Protein AF-R5YG57-F1 (afdb_monomer_lite)

Radius of gyration: 16.28 Å; chains: 1; bounding box: 35×33×45 Å

Structure (mmCIF, N/CA/C/O backbone):
data_AF-R5YG57-F1
#
_entry.id   AF-R5YG57-F1
#
loop_
_atom_site.group_PDB
_atom_site.id
_atom_site.type_symbol
_atom_site.label_atom_id
_atom_site.label_alt_id
_atom_site.label_comp_id
_atom_site.label_asym_id
_atom_site.label_entity_id
_atom_site.label_seq_id
_atom_site.pdbx_PDB_ins_code
_atom_site.Cartn_x
_atom_site.Cartn_y
_atom_site.Cartn_z
_atom_site.occupancy
_atom_site.B_iso_or_equiv
_atom_site.auth_seq_id
_atom_site.auth_comp_id
_atom_site.auth_asym_id
_atom_site.auth_atom_id
_atom_site.pdbx_PDB_model_num
ATOM 1 N N . MET A 1 1 ? 1.509 -3.118 -14.646 1.00 91.19 1 MET A N 1
ATOM 2 C CA . MET A 1 1 ? 1.966 -1.944 -15.441 1.00 91.19 1 MET A CA 1
ATOM 3 C C . MET A 1 1 ? 3.303 -2.220 -16.126 1.00 91.19 1 MET A C 1
ATOM 5 O O . MET A 1 1 ? 4.153 -2.817 -15.484 1.00 91.19 1 MET A O 1
ATOM 9 N N . ASN A 1 2 ? 3.513 -1.769 -17.371 1.00 94.25 2 ASN A N 1
ATOM 10 C CA . ASN A 1 2 ? 4.755 -2.013 -18.127 1.00 94.25 2 ASN A CA 1
ATOM 11 C C . ASN A 1 2 ? 5.416 -0.700 -18.567 1.00 94.25 2 ASN A C 1
ATOM 13 O O . ASN A 1 2 ? 4.773 0.131 -19.209 1.00 94.25 2 ASN A O 1
ATOM 17 N N . PHE A 1 3 ? 6.703 -0.551 -18.272 1.00 96.62 3 PHE A N 1
ATOM 18 C CA . PHE A 1 3 ? 7.551 0.551 -18.707 1.00 96.62 3 PHE A CA 1
ATOM 19 C C . PHE A 1 3 ? 8.600 0.047 -19.699 1.00 96.62 3 PHE A C 1
ATOM 21 O O . PHE A 1 3 ? 9.203 -1.008 -19.514 1.00 96.62 3 PHE A O 1
ATOM 28 N N . VAL A 1 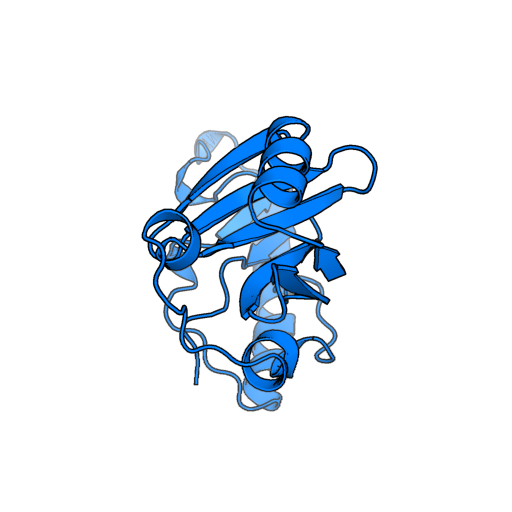4 ? 8.804 0.830 -20.761 1.00 94.25 4 VAL A N 1
ATOM 29 C CA . VAL A 1 4 ? 9.681 0.474 -21.888 1.00 94.25 4 VAL A CA 1
ATOM 30 C C . VAL A 1 4 ? 11.133 0.299 -21.454 1.00 94.25 4 VAL A C 1
ATOM 32 O O . VAL A 1 4 ? 11.769 -0.646 -21.895 1.00 94.25 4 VAL A O 1
ATOM 35 N N . ASN A 1 5 ? 11.647 1.211 -20.626 1.00 94.69 5 ASN A N 1
ATOM 36 C CA . ASN A 1 5 ? 13.029 1.204 -20.158 1.00 94.69 5 ASN A CA 1
ATOM 37 C C . ASN A 1 5 ? 13.183 1.954 -18.828 1.00 94.69 5 ASN A C 1
ATOM 39 O O . ASN A 1 5 ? 12.250 2.619 -18.354 1.00 94.69 5 ASN A O 1
ATOM 43 N N . LYS A 1 6 ? 14.383 1.855 -18.243 1.00 95.44 6 LYS A N 1
ATOM 44 C CA . LYS A 1 6 ? 14.737 2.496 -16.966 1.00 95.44 6 LYS A CA 1
ATOM 45 C C . LYS A 1 6 ? 14.535 4.015 -16.992 1.00 95.44 6 LYS A C 1
ATOM 47 O O . LYS A 1 6 ? 14.030 4.598 -16.034 1.00 95.44 6 LYS A O 1
ATOM 52 N N . GLU A 1 7 ? 14.897 4.669 -18.094 1.00 96.44 7 GLU A N 1
ATOM 53 C CA . GLU A 1 7 ? 14.768 6.122 -18.244 1.00 96.44 7 GLU A CA 1
ATOM 54 C C . GLU A 1 7 ? 13.303 6.570 -18.207 1.00 96.44 7 GLU A C 1
ATOM 56 O O . GLU A 1 7 ? 12.946 7.464 -17.437 1.00 96.44 7 GLU A O 1
ATOM 61 N N . HIS A 1 8 ? 12.440 5.903 -18.974 1.00 96.25 8 HIS A N 1
ATOM 62 C CA . HIS A 1 8 ? 11.009 6.174 -19.008 1.00 96.25 8 HIS A CA 1
ATOM 63 C C . HIS A 1 8 ? 10.382 6.008 -17.619 1.00 96.25 8 HIS A C 1
ATOM 65 O O . HIS A 1 8 ? 9.635 6.883 -17.173 1.00 96.25 8 HIS A O 1
ATOM 71 N N . PHE A 1 9 ? 10.725 4.935 -16.900 1.00 97.69 9 PHE A N 1
ATOM 72 C CA . PHE A 1 9 ? 10.210 4.731 -15.549 1.00 97.69 9 PHE A CA 1
ATOM 73 C C . PHE A 1 9 ? 10.719 5.793 -14.563 1.00 97.69 9 PHE A C 1
ATOM 75 O O . PHE A 1 9 ? 9.937 6.344 -13.791 1.00 97.69 9 PHE A O 1
ATOM 82 N N . ASN A 1 10 ? 11.994 6.177 -14.636 1.00 96.81 10 ASN A N 1
ATOM 83 C CA . ASN A 1 10 ? 12.550 7.231 -13.784 1.00 96.81 10 ASN A CA 1
ATOM 84 C C . ASN A 1 10 ? 11.915 8.606 -14.044 1.00 96.81 10 ASN A C 1
ATOM 86 O O . ASN A 1 10 ? 11.663 9.353 -13.097 1.00 96.81 10 ASN A O 1
ATOM 90 N N . ILE A 1 11 ? 11.629 8.952 -15.304 1.00 97.50 11 ILE A N 1
ATOM 91 C CA . ILE A 1 11 ? 10.892 10.178 -15.649 1.00 97.50 11 ILE A CA 1
ATOM 92 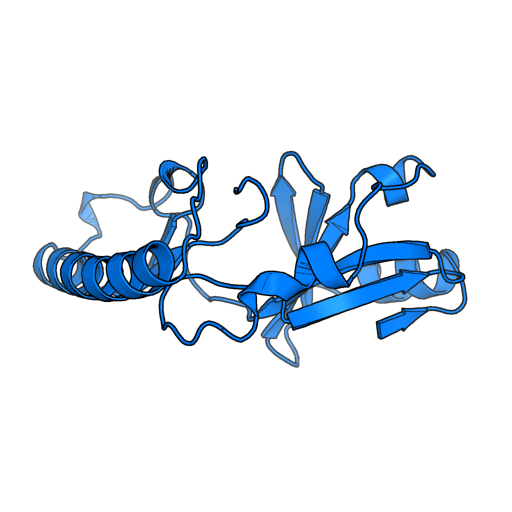C C . ILE A 1 11 ? 9.490 10.140 -15.037 1.00 97.50 11 ILE A C 1
ATOM 94 O O . ILE A 1 11 ? 9.061 11.125 -14.436 1.00 97.50 11 ILE A O 1
ATOM 98 N N . PHE A 1 12 ? 8.804 8.999 -15.130 1.00 97.44 12 PHE A N 1
ATOM 99 C CA . PHE A 1 12 ? 7.502 8.810 -14.499 1.00 97.44 12 PHE A CA 1
ATOM 100 C C . PHE A 1 12 ? 7.567 9.002 -12.974 1.00 97.44 12 PHE A C 1
ATOM 102 O O . PHE A 1 12 ? 6.781 9.778 -12.428 1.00 97.44 12 PHE A O 1
ATOM 109 N N . LEU A 1 13 ? 8.538 8.380 -12.290 1.00 97.31 13 LEU A N 1
ATOM 110 C CA . LEU A 1 13 ? 8.721 8.509 -10.838 1.00 97.31 13 LEU A CA 1
ATOM 111 C C . LEU A 1 13 ? 8.990 9.954 -10.394 1.00 97.31 13 LEU A C 1
ATOM 113 O O . LEU A 1 13 ? 8.474 10.374 -9.359 1.00 97.31 13 LEU A O 1
ATOM 117 N N . ARG A 1 14 ? 9.734 10.746 -11.181 1.00 96.62 14 ARG A N 1
ATOM 118 C CA . ARG A 1 14 ? 9.975 12.177 -10.898 1.00 96.62 14 ARG A CA 1
ATOM 119 C C . ARG A 1 14 ? 8.691 13.013 -10.885 1.00 96.62 14 ARG A C 1
ATOM 121 O O . ARG A 1 14 ? 8.665 14.063 -10.250 1.00 96.62 14 ARG A O 1
ATOM 128 N N . GLY A 1 15 ? 7.638 12.563 -11.568 1.00 97.00 15 GLY A N 1
ATOM 129 C CA . GLY A 1 15 ? 6.319 13.198 -11.543 1.00 97.00 15 GLY A CA 1
ATOM 130 C C . GLY A 1 15 ? 5.474 12.847 -10.312 1.00 97.00 15 GLY A C 1
ATOM 131 O O . GLY A 1 15 ? 4.392 13.407 -10.135 1.00 97.00 15 GLY A O 1
ATOM 132 N N . LEU A 1 16 ? 5.930 11.919 -9.465 1.00 98.12 16 LEU A N 1
ATOM 133 C CA . LEU A 1 16 ? 5.198 11.452 -8.291 1.00 98.12 16 LEU A CA 1
ATOM 134 C C . LEU A 1 16 ? 5.667 12.146 -7.008 1.00 98.12 16 LEU A C 1
ATOM 136 O O . LEU A 1 16 ? 6.759 12.698 -6.916 1.00 98.12 16 LEU A O 1
ATOM 140 N N . THR A 1 17 ? 4.830 12.106 -5.971 1.00 98.12 17 THR A N 1
ATOM 141 C CA . THR A 1 17 ? 5.196 12.621 -4.645 1.00 98.12 17 THR A CA 1
ATOM 142 C C . THR A 1 17 ? 5.903 11.538 -3.839 1.00 98.12 17 THR A C 1
ATOM 144 O O . THR A 1 17 ? 5.302 10.510 -3.552 1.00 98.12 17 THR A O 1
ATOM 147 N N . TYR A 1 18 ? 7.140 11.773 -3.414 1.00 97.12 18 TYR A N 1
ATOM 148 C CA . TYR A 1 18 ? 7.831 10.887 -2.475 1.00 97.12 18 TYR A CA 1
ATOM 149 C C . TYR A 1 18 ? 7.074 10.796 -1.138 1.00 97.12 18 TYR A C 1
ATOM 151 O O . TYR A 1 18 ? 6.705 11.823 -0.566 1.00 97.12 18 TYR A O 1
ATOM 159 N N . LEU A 1 19 ? 6.830 9.575 -0.652 1.00 94.38 19 LEU A N 1
ATOM 160 C CA . LEU A 1 19 ? 6.181 9.324 0.641 1.00 94.38 19 LEU A CA 1
ATOM 161 C C . LEU A 1 19 ? 7.166 8.893 1.729 1.00 94.38 19 LEU A C 1
ATOM 163 O O . LEU A 1 19 ? 6.951 9.209 2.897 1.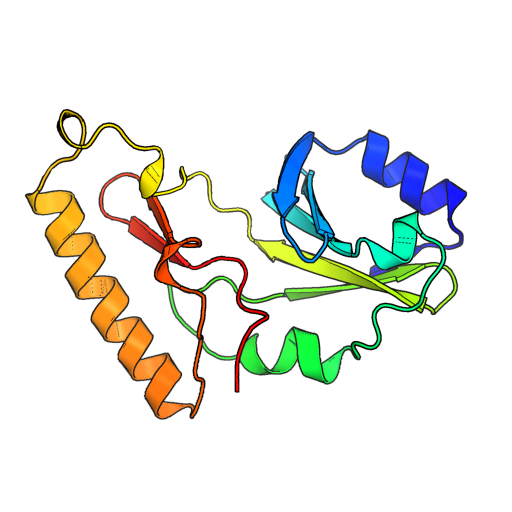00 94.38 19 LEU A O 1
ATOM 167 N N . GLY A 1 20 ? 8.212 8.155 1.364 1.00 92.19 20 GLY A N 1
ATOM 168 C CA . GLY A 1 20 ? 9.149 7.566 2.313 1.00 92.19 20 GLY A CA 1
ATOM 169 C C . GLY A 1 20 ? 9.857 6.347 1.736 1.00 92.19 20 GLY A C 1
ATOM 170 O O . GLY A 1 20 ? 9.527 5.884 0.644 1.00 92.19 20 GLY A O 1
ATOM 171 N N . GLN A 1 21 ? 10.800 5.815 2.506 1.00 92.12 21 GLN A N 1
ATOM 172 C CA . GLN A 1 21 ? 11.521 4.584 2.203 1.00 92.12 21 GLN A CA 1
ATOM 173 C C . GLN A 1 21 ? 11.489 3.657 3.419 1.00 92.12 21 GLN A C 1
ATOM 175 O O . GLN A 1 21 ? 11.553 4.129 4.556 1.00 92.12 21 GLN A O 1
ATOM 180 N N . GLY A 1 22 ? 11.370 2.359 3.165 1.00 85.88 22 GLY A N 1
ATOM 181 C CA . GLY A 1 22 ? 11.446 1.298 4.167 1.00 85.88 22 GLY A CA 1
ATOM 182 C C . GLY A 1 22 ? 12.556 0.307 3.827 1.00 85.88 22 GLY A C 1
ATOM 183 O O . GLY A 1 22 ? 13.396 0.579 2.969 1.00 85.88 22 GLY A O 1
ATOM 184 N N . PHE A 1 23 ? 12.536 -0.855 4.477 1.00 85.81 23 PHE A N 1
ATOM 185 C CA . PHE A 1 23 ? 13.556 -1.890 4.283 1.00 85.81 23 PHE A CA 1
ATOM 186 C C . PHE A 1 23 ? 13.570 -2.460 2.860 1.00 85.81 23 PHE A C 1
ATOM 188 O O . PHE A 1 23 ? 14.631 -2.693 2.305 1.00 85.81 23 PHE A O 1
ATOM 195 N N . GLN A 1 24 ? 12.396 -2.634 2.255 1.00 90.25 24 GLN A N 1
ATOM 196 C CA . GLN A 1 24 ? 12.264 -3.288 0.949 1.00 90.25 24 GLN A CA 1
ATOM 197 C C . GLN A 1 24 ? 12.309 -2.317 -0.235 1.00 90.25 24 GLN A C 1
ATOM 199 O O . GLN A 1 24 ? 12.390 -2.753 -1.376 1.00 90.25 24 GLN A O 1
ATOM 204 N N . GLY A 1 25 ? 12.148 -1.011 -0.009 1.00 94.38 25 GLY A N 1
ATOM 205 C CA . GLY A 1 25 ? 12.050 -0.080 -1.127 1.00 94.38 25 GLY A CA 1
ATOM 206 C C . GLY A 1 25 ? 11.509 1.302 -0.797 1.00 94.38 25 GLY A C 1
ATOM 207 O O . GLY A 1 25 ? 11.360 1.695 0.364 1.00 94.38 25 GLY A O 1
ATOM 208 N N . ILE A 1 26 ? 11.184 2.034 -1.858 1.00 96.75 26 ILE A N 1
ATOM 209 C CA . ILE A 1 26 ? 10.770 3.435 -1.838 1.00 96.75 26 ILE A CA 1
ATOM 210 C C . ILE A 1 26 ? 9.318 3.571 -2.300 1.00 96.75 26 ILE A C 1
ATOM 212 O O . ILE A 1 26 ? 8.916 3.000 -3.313 1.00 96.75 26 ILE A O 1
ATOM 216 N N . CYS A 1 27 ? 8.534 4.370 -1.578 1.00 97.12 27 CYS A N 1
ATOM 217 C CA . CYS A 1 27 ? 7.128 4.628 -1.868 1.00 97.12 27 CYS A CA 1
ATOM 218 C C . CYS A 1 27 ? 6.921 6.008 -2.508 1.00 97.12 27 CYS A C 1
ATOM 220 O O . CYS A 1 27 ? 7.292 7.042 -1.945 1.00 97.12 27 CYS A O 1
ATOM 222 N N . TYR A 1 28 ? 6.218 6.029 -3.639 1.00 98.12 28 TYR A N 1
ATOM 223 C CA . TYR A 1 28 ? 5.811 7.234 -4.360 1.00 98.12 28 TYR A CA 1
ATOM 224 C C . TYR A 1 28 ? 4.289 7.286 -4.517 1.00 98.12 28 TYR A C 1
ATOM 226 O O . TYR A 1 28 ? 3.654 6.280 -4.803 1.00 98.12 28 TYR A O 1
ATOM 234 N N . LEU A 1 29 ? 3.683 8.459 -4.369 1.00 98.19 29 LEU A N 1
ATOM 235 C CA . LEU A 1 29 ? 2.250 8.689 -4.527 1.00 98.19 29 LEU A CA 1
ATOM 236 C C . LEU A 1 29 ? 1.951 9.394 -5.844 1.00 98.19 29 LEU A C 1
ATOM 238 O O . LEU A 1 29 ? 2.376 10.532 -6.066 1.00 98.19 29 LEU A O 1
ATOM 242 N N . ASN A 1 30 ? 1.102 8.771 -6.654 1.00 97.75 30 ASN A N 1
ATOM 243 C CA . ASN A 1 30 ? 0.365 9.469 -7.692 1.00 97.75 30 ASN A CA 1
ATOM 244 C C . ASN A 1 30 ? -0.909 10.083 -7.092 1.00 97.75 30 ASN A C 1
ATOM 246 O O . ASN A 1 30 ? -1.884 9.392 -6.792 1.00 97.75 30 ASN A O 1
ATOM 250 N N . LYS A 1 31 ? -0.899 11.407 -6.909 1.00 95.62 31 LYS A N 1
ATOM 251 C CA . LYS A 1 31 ? -2.013 12.155 -6.302 1.00 95.62 31 LYS A CA 1
ATOM 252 C C . LYS A 1 31 ? -3.267 12.198 -7.178 1.00 95.62 31 LYS A C 1
ATOM 254 O O . LYS A 1 31 ? -4.355 12.376 -6.644 1.00 95.62 31 LYS A O 1
ATOM 259 N N . ASN A 1 32 ? -3.131 12.013 -8.492 1.00 95.81 32 ASN A N 1
ATOM 260 C CA . ASN A 1 32 ? -4.258 12.123 -9.421 1.00 95.81 32 ASN A CA 1
ATOM 261 C C . ASN A 1 32 ? -5.231 10.947 -9.282 1.00 95.81 32 ASN A C 1
ATOM 263 O O . ASN A 1 32 ? -6.429 11.111 -9.487 1.00 95.81 32 ASN A O 1
ATOM 267 N N . ASN A 1 33 ? -4.723 9.767 -8.921 1.00 95.38 33 ASN A N 1
ATOM 268 C CA . ASN A 1 33 ? -5.519 8.546 -8.783 1.00 95.38 33 ASN A CA 1
ATOM 269 C C . ASN A 1 33 ? -5.390 7.870 -7.408 1.00 95.38 33 ASN A C 1
ATOM 271 O O . ASN A 1 33 ? -5.989 6.821 -7.199 1.00 95.38 33 ASN A O 1
ATOM 275 N N . ASN A 1 34 ? -4.663 8.475 -6.461 1.00 96.69 34 ASN A N 1
ATOM 276 C CA . ASN A 1 34 ? -4.437 7.939 -5.116 1.00 96.69 34 ASN A CA 1
ATOM 277 C C . ASN A 1 34 ? -3.824 6.526 -5.122 1.00 96.69 34 ASN A C 1
ATOM 279 O O . ASN A 1 34 ? -4.220 5.666 -4.334 1.00 96.69 34 ASN A O 1
ATOM 283 N N . ILE A 1 35 ? -2.847 6.293 -6.001 1.00 97.69 35 ILE A N 1
ATOM 284 C CA . ILE A 1 35 ? -2.091 5.036 -6.070 1.00 97.69 35 ILE A CA 1
ATOM 285 C C . ILE A 1 35 ? -0.679 5.256 -5.534 1.00 97.69 35 ILE A C 1
ATOM 287 O O . ILE A 1 35 ? 0.011 6.197 -5.935 1.00 97.69 35 ILE A O 1
ATOM 291 N N . VAL A 1 36 ? -0.249 4.368 -4.639 1.00 97.81 36 VAL A N 1
ATOM 292 C CA . VAL A 1 36 ? 1.137 4.273 -4.178 1.00 97.81 36 VAL A CA 1
ATOM 293 C C . VAL A 1 36 ? 1.887 3.293 -5.067 1.00 97.81 36 VAL A C 1
ATOM 295 O O . VAL A 1 36 ? 1.386 2.209 -5.340 1.00 97.81 36 VAL A O 1
ATOM 298 N N . TYR A 1 37 ? 3.086 3.675 -5.482 1.00 97.94 37 TYR A N 1
ATOM 299 C CA . TYR A 1 37 ? 4.062 2.869 -6.199 1.00 97.94 37 TYR A CA 1
ATOM 300 C C . TYR A 1 37 ? 5.174 2.545 -5.210 1.00 97.94 37 TYR A C 1
ATOM 302 O O . TYR A 1 37 ? 5.887 3.458 -4.789 1.00 97.94 37 TYR A O 1
ATOM 310 N N . LYS A 1 38 ? 5.300 1.278 -4.813 1.00 97.25 38 LYS A N 1
ATOM 311 C CA . LYS A 1 38 ? 6.435 0.794 -4.026 1.00 97.25 38 LYS A CA 1
ATOM 312 C C . LYS A 1 38 ? 7.436 0.162 -4.986 1.00 97.25 38 LYS A C 1
ATOM 314 O O . LY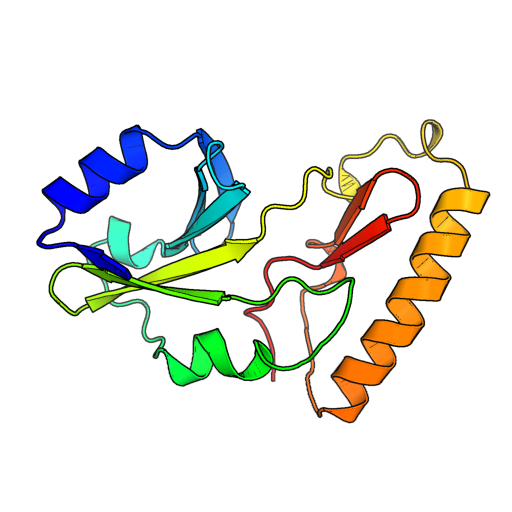S A 1 38 ? 7.116 -0.812 -5.664 1.00 97.25 38 LYS A O 1
ATOM 319 N N . VAL A 1 39 ? 8.610 0.773 -5.077 1.00 97.50 39 VAL A N 1
ATOM 320 C CA . VAL A 1 39 ? 9.717 0.365 -5.947 1.00 97.50 39 VAL A CA 1
ATOM 321 C C . VAL A 1 39 ? 10.782 -0.277 -5.078 1.00 97.50 39 VAL A C 1
ATOM 323 O O . VAL A 1 39 ? 11.178 0.325 -4.083 1.00 97.50 39 VAL A O 1
ATOM 326 N N . PHE A 1 40 ? 11.213 -1.482 -5.430 1.00 97.31 40 PHE A N 1
ATOM 327 C CA . PHE A 1 40 ? 12.198 -2.230 -4.654 1.00 97.31 40 PHE A CA 1
ATOM 328 C C . PHE A 1 40 ? 13.589 -1.579 -4.714 1.00 97.31 40 PHE A C 1
ATOM 330 O O . PHE A 1 40 ? 13.918 -0.929 -5.712 1.00 97.31 40 PHE A O 1
ATOM 337 N N . HIS A 1 41 ? 14.400 -1.721 -3.660 1.00 96.12 41 HIS A N 1
ATOM 338 C CA . HIS A 1 41 ? 15.765 -1.158 -3.646 1.00 96.12 41 HIS A CA 1
ATOM 339 C C . HIS A 1 41 ? 16.656 -1.811 -4.700 1.00 96.12 41 HIS A C 1
ATOM 341 O O . HIS A 1 41 ? 17.433 -1.122 -5.353 1.00 96.12 41 HIS A O 1
ATOM 347 N N . GLU A 1 42 ? 16.430 -3.091 -4.979 1.00 95.81 42 GLU A N 1
ATOM 348 C CA . GLU A 1 42 ? 17.118 -3.868 -6.004 1.00 95.81 42 GLU A CA 1
ATOM 349 C C . GLU A 1 42 ? 17.045 -3.178 -7.377 1.00 95.81 42 GLU A C 1
ATOM 351 O O . GLU A 1 42 ? 18.030 -3.128 -8.104 1.00 95.81 42 GLU A O 1
ATOM 356 N N . TYR A 1 43 ? 15.935 -2.513 -7.720 1.00 95.81 43 TYR A N 1
ATOM 357 C CA . TYR A 1 43 ? 15.853 -1.727 -8.960 1.00 95.81 43 TYR A CA 1
ATOM 358 C C . TYR A 1 43 ? 16.843 -0.543 -8.999 1.00 95.81 43 TYR A C 1
ATOM 360 O O . TYR A 1 43 ? 17.390 -0.197 -10.060 1.00 95.81 43 TYR A O 1
ATOM 368 N N . MET A 1 44 ? 17.071 0.102 -7.854 1.00 91.69 44 MET A N 1
ATOM 369 C CA . MET A 1 44 ? 18.039 1.194 -7.726 1.00 91.69 44 MET A CA 1
ATOM 370 C C . MET A 1 44 ? 19.471 0.660 -7.814 1.00 91.69 44 MET A C 1
ATOM 372 O O . MET A 1 44 ? 20.299 1.273 -8.492 1.00 91.69 44 MET A O 1
ATOM 376 N N . ASP A 1 45 ? 19.706 -0.524 -7.249 1.00 92.88 45 ASP A N 1
ATOM 377 C CA . ASP A 1 45 ? 21.005 -1.200 -7.221 1.00 92.88 45 ASP A CA 1
ATOM 378 C C . ASP A 1 45 ? 21.321 -1.983 -8.514 1.00 92.88 45 ASP A C 1
ATOM 380 O O . ASP A 1 45 ? 22.458 -2.390 -8.740 1.00 92.88 45 ASP A O 1
ATOM 384 N N . ASN A 1 46 ? 20.363 -2.075 -9.447 1.00 91.75 46 ASN A N 1
ATOM 385 C CA . ASN A 1 46 ? 20.427 -2.884 -10.679 1.00 91.75 46 ASN A CA 1
ATOM 386 C C . ASN A 1 46 ? 20.496 -4.396 -10.411 1.00 91.75 46 ASN A C 1
ATOM 388 O O . ASN A 1 46 ? 21.138 -5.148 -11.145 1.00 91.75 46 ASN A O 1
ATOM 392 N N . GLU A 1 47 ? 19.804 -4.830 -9.367 1.00 92.38 47 GLU A N 1
ATOM 393 C CA . GLU A 1 47 ? 19.623 -6.215 -8.965 1.00 92.38 47 GLU A CA 1
ATOM 394 C C . GLU A 1 47 ? 18.172 -6.670 -9.190 1.00 92.38 47 GLU A C 1
ATOM 396 O O . GLU A 1 47 ? 17.265 -5.878 -9.463 1.00 92.38 47 GLU A O 1
ATOM 401 N N . LYS A 1 48 ? 17.937 -7.981 -9.074 1.00 89.94 48 LYS A N 1
ATOM 402 C CA . LYS A 1 48 ? 16.599 -8.570 -9.197 1.00 89.94 48 LYS A CA 1
ATOM 403 C C . LYS A 1 48 ? 15.981 -8.747 -7.819 1.00 89.94 48 LYS A C 1
ATOM 405 O O . LYS A 1 48 ? 16.546 -9.450 -6.993 1.00 89.94 48 LYS A O 1
ATOM 410 N N . ALA A 1 49 ? 14.767 -8.234 -7.634 1.00 88.56 49 ALA A N 1
ATOM 411 C CA . ALA A 1 49 ? 14.034 -8.348 -6.369 1.00 88.56 49 ALA A CA 1
ATOM 412 C C . ALA A 1 49 ? 13.616 -9.788 -6.001 1.00 88.56 49 ALA A C 1
ATOM 414 O O . ALA A 1 49 ? 13.193 -10.044 -4.882 1.00 88.56 49 ALA A O 1
ATOM 415 N N . GLY A 1 50 ? 13.667 -10.737 -6.944 1.00 87.44 50 GLY A N 1
ATOM 416 C CA . GLY A 1 50 ? 13.371 -12.153 -6.677 1.00 87.44 50 GLY A CA 1
ATOM 417 C C . GLY A 1 50 ? 11.893 -12.492 -6.440 1.00 87.44 50 GLY A C 1
ATOM 418 O O . GLY A 1 50 ? 11.570 -13.662 -6.261 1.00 87.44 50 GLY A O 1
ATOM 419 N N . TYR A 1 51 ? 10.990 -11.509 -6.482 1.00 91.69 51 TYR A N 1
ATOM 420 C CA . TYR A 1 51 ? 9.546 -11.729 -6.391 1.00 91.69 51 TYR A CA 1
ATOM 421 C C . TYR A 1 51 ? 8.914 -11.982 -7.758 1.00 91.69 51 TYR A C 1
ATOM 423 O O . TYR A 1 51 ? 9.273 -11.349 -8.754 1.00 91.69 51 TYR A O 1
ATOM 431 N N . ASP A 1 52 ? 7.899 -12.843 -7.784 1.00 93.69 52 ASP A N 1
ATOM 432 C CA . ASP A 1 52 ? 6.994 -12.975 -8.920 1.00 93.69 52 ASP A CA 1
ATOM 433 C C . ASP A 1 52 ? 5.644 -12.281 -8.661 1.00 93.69 52 ASP A C 1
ATOM 435 O O . ASP A 1 52 ? 5.328 -11.807 -7.563 1.00 93.69 52 ASP A O 1
ATOM 439 N N . LYS A 1 53 ? 4.841 -12.177 -9.721 1.00 95.69 53 LYS A N 1
ATOM 440 C CA . LYS A 1 53 ? 3.533 -11.522 -9.670 1.00 95.69 53 LYS A CA 1
ATOM 441 C C . LYS A 1 53 ? 2.544 -12.265 -8.776 1.00 95.69 53 LYS A C 1
ATOM 443 O O . LYS A 1 53 ? 1.757 -11.612 -8.089 1.00 95.69 53 LYS A O 1
ATOM 448 N N . ASP A 1 54 ? 2.563 -13.592 -8.806 1.00 95.12 54 ASP A N 1
ATOM 449 C CA . ASP A 1 54 ? 1.597 -14.412 -8.084 1.00 95.12 54 ASP A CA 1
ATOM 450 C C . ASP A 1 54 ? 1.832 -14.283 -6.580 1.00 95.12 54 ASP A C 1
ATOM 452 O O . ASP A 1 54 ? 0.889 -14.035 -5.832 1.00 95.12 54 ASP A O 1
ATOM 456 N N . PHE A 1 55 ? 3.093 -14.295 -6.146 1.00 94.00 55 PHE A N 1
ATOM 457 C CA . PHE A 1 55 ? 3.504 -13.995 -4.784 1.00 94.00 55 PHE A CA 1
ATOM 458 C C . PHE A 1 55 ? 3.007 -12.616 -4.343 1.00 94.00 55 PHE A C 1
ATOM 460 O O . PHE A 1 55 ? 2.377 -12.513 -3.290 1.00 94.00 55 PHE A O 1
ATOM 467 N N . LEU A 1 56 ? 3.244 -11.555 -5.123 1.00 95.44 56 LEU A N 1
ATOM 468 C CA . LEU A 1 56 ? 2.866 -10.196 -4.710 1.00 95.44 56 LEU A CA 1
ATOM 469 C C . LEU A 1 56 ? 1.350 -9.983 -4.652 1.00 95.44 56 LEU A C 1
ATOM 471 O O . LEU A 1 56 ? 0.873 -9.215 -3.818 1.00 95.44 56 LEU A O 1
ATOM 475 N N . LEU A 1 57 ? 0.584 -10.649 -5.517 1.00 96.00 57 LEU A N 1
ATOM 476 C CA . LEU A 1 57 ? -0.862 -10.448 -5.627 1.00 96.00 57 LEU A CA 1
ATOM 477 C C . LEU A 1 57 ? -1.699 -11.540 -4.943 1.00 96.00 57 LEU A C 1
ATOM 479 O O . LEU A 1 57 ? -2.929 -11.437 -4.968 1.00 96.00 57 LEU A O 1
ATOM 483 N N . ARG A 1 58 ? -1.087 -12.548 -4.303 1.00 94.69 58 ARG A N 1
ATOM 484 C CA . ARG A 1 58 ? -1.782 -13.732 -3.750 1.00 94.69 58 ARG A CA 1
ATOM 485 C C . ARG A 1 58 ? -2.957 -13.419 -2.823 1.00 94.69 58 ARG A C 1
ATOM 487 O O . ARG A 1 58 ? -3.944 -14.148 -2.815 1.00 94.69 58 ARG A O 1
ATOM 494 N N . PHE A 1 59 ? -2.892 -12.305 -2.095 1.00 94.12 59 PHE A N 1
ATOM 495 C CA . PHE A 1 59 ? -3.923 -11.899 -1.132 1.00 94.12 59 PHE A CA 1
ATOM 496 C C . PHE A 1 59 ? -4.825 -10.760 -1.615 1.00 94.12 59 PHE A C 1
ATOM 498 O O . PHE A 1 59 ? -5.758 -10.375 -0.913 1.00 94.12 59 PHE A O 1
ATOM 505 N N . SER A 1 60 ? -4.626 -10.265 -2.840 1.00 93.69 60 SER A N 1
ATOM 506 C CA . SER A 1 60 ? -5.394 -9.142 -3.408 1.00 93.69 60 SER A CA 1
ATOM 507 C C . SER A 1 60 ? -6.911 -9.390 -3.466 1.00 93.69 60 SER A C 1
ATOM 509 O O . SER A 1 60 ? -7.699 -8.445 -3.409 1.00 93.69 60 SER A O 1
ATOM 511 N N . ASN A 1 61 ? -7.332 -10.657 -3.511 1.00 93.56 61 ASN A N 1
ATOM 512 C CA . ASN A 1 61 ? -8.740 -11.057 -3.532 1.00 93.56 61 ASN A CA 1
ATOM 513 C C . ASN A 1 61 ? -9.389 -11.141 -2.135 1.00 93.56 61 ASN A C 1
ATOM 515 O O . ASN A 1 61 ? -10.617 -11.239 -2.044 1.00 93.56 61 ASN A O 1
ATOM 519 N N . ILE A 1 62 ? -8.607 -11.090 -1.048 1.00 95.31 62 ILE A N 1
ATOM 520 C CA . ILE A 1 62 ? -9.124 -11.162 0.326 1.00 95.31 62 ILE A CA 1
ATOM 521 C C . ILE A 1 62 ? -9.740 -9.811 0.700 1.00 95.31 62 ILE A C 1
ATOM 523 O O . ILE A 1 62 ? -9.057 -8.853 1.081 1.00 95.31 62 ILE A O 1
ATOM 527 N N . LYS A 1 63 ? -11.069 -9.738 0.602 1.0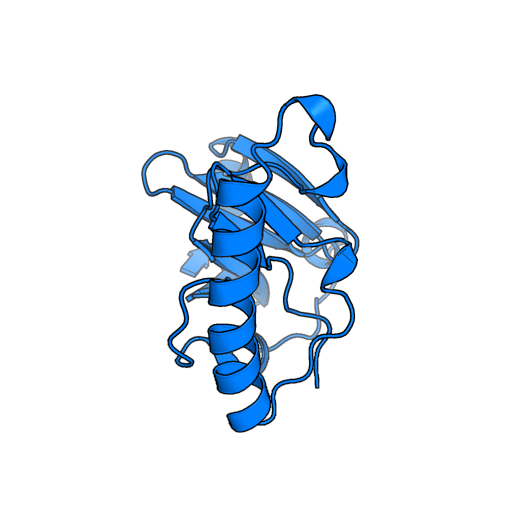0 94.38 63 LYS A N 1
ATOM 528 C CA . LYS A 1 63 ? -11.841 -8.529 0.907 1.00 94.38 63 LYS A CA 1
ATOM 529 C C . LYS A 1 63 ? -11.795 -8.211 2.397 1.00 94.38 63 LYS A C 1
ATOM 531 O O . LYS A 1 63 ? -12.274 -8.982 3.220 1.00 94.38 63 LYS A O 1
ATOM 536 N N . ASN A 1 64 ? -11.273 -7.036 2.716 1.00 95.06 64 ASN A N 1
ATOM 537 C CA . ASN A 1 64 ? -11.216 -6.481 4.061 1.00 95.06 64 ASN A CA 1
ATOM 538 C C . ASN A 1 64 ? -11.124 -4.942 3.960 1.00 95.06 64 ASN A C 1
ATOM 540 O O . ASN A 1 64 ? -10.957 -4.403 2.862 1.00 95.06 64 ASN A O 1
ATOM 544 N N . ASN A 1 65 ? -11.253 -4.224 5.076 1.00 93.06 65 ASN A N 1
ATOM 545 C CA . ASN A 1 65 ? -11.232 -2.756 5.084 1.00 93.06 65 ASN A CA 1
ATOM 546 C C . ASN A 1 65 ? -9.947 -2.155 5.670 1.00 93.06 65 ASN A C 1
ATOM 548 O O . ASN A 1 65 ? -9.782 -0.931 5.635 1.00 93.06 65 ASN A O 1
ATOM 552 N N . THR A 1 66 ? -9.061 -2.996 6.200 1.00 95.38 66 THR A N 1
ATOM 553 C CA . THR A 1 66 ? -7.951 -2.578 7.057 1.00 95.38 66 THR A CA 1
ATOM 554 C C . THR A 1 66 ? -6.583 -2.848 6.424 1.00 95.38 66 THR A C 1
ATOM 556 O O . THR A 1 66 ? -5.750 -1.954 6.348 1.00 95.38 66 THR A O 1
ATOM 559 N N . PHE A 1 67 ? -6.342 -4.045 5.916 1.00 95.75 67 PHE A N 1
ATOM 560 C CA . PHE A 1 67 ? -5.091 -4.485 5.309 1.00 95.75 67 PHE A CA 1
ATOM 561 C C . PHE A 1 67 ? -5.035 -4.096 3.837 1.00 95.75 67 PHE A C 1
ATOM 563 O O . PHE A 1 67 ? -5.941 -4.383 3.049 1.00 95.75 67 PHE A O 1
ATOM 570 N N . ILE A 1 68 ? -3.966 -3.394 3.479 1.00 96.06 68 ILE A N 1
ATOM 571 C CA . ILE A 1 68 ? -3.794 -2.807 2.158 1.00 96.06 68 ILE A CA 1
ATOM 572 C C . ILE A 1 68 ? -2.920 -3.733 1.329 1.00 96.06 68 ILE A C 1
ATOM 574 O O . ILE A 1 68 ? -1.704 -3.769 1.488 1.00 96.06 68 ILE A O 1
ATOM 578 N N . TRP A 1 69 ? -3.563 -4.485 0.441 1.00 95.94 69 TRP A N 1
ATOM 579 C CA . TRP A 1 69 ? -2.874 -5.409 -0.448 1.00 95.94 69 TRP A CA 1
ATOM 580 C C . TRP A 1 69 ? -2.299 -4.706 -1.681 1.00 95.94 69 TRP A C 1
ATOM 582 O O . TRP A 1 69 ? -2.877 -3.717 -2.156 1.00 95.94 69 TRP A O 1
ATOM 592 N N . PRO A 1 70 ? -1.211 -5.247 -2.250 1.00 96.31 70 PRO A N 1
ATOM 593 C CA . PRO A 1 70 ? -0.817 -4.949 -3.618 1.00 96.31 70 PRO A CA 1
ATOM 594 C C . PRO A 1 70 ? -1.965 -5.222 -4.603 1.00 96.31 70 PRO A C 1
ATOM 596 O O . PRO A 1 70 ? -2.689 -6.211 -4.482 1.00 96.31 70 PRO A O 1
ATOM 599 N N . THR A 1 71 ? -2.133 -4.338 -5.585 1.00 95.75 71 THR A N 1
ATOM 600 C CA . THR A 1 71 ? -3.212 -4.407 -6.588 1.00 95.75 71 THR A CA 1
ATOM 601 C C . THR A 1 71 ? -2.719 -4.647 -8.009 1.00 95.75 71 THR A C 1
ATOM 603 O O . THR A 1 71 ? -3.457 -5.189 -8.824 1.00 95.75 71 THR A O 1
ATOM 606 N N . ASP A 1 72 ? -1.490 -4.241 -8.323 1.00 97.06 72 ASP A N 1
ATOM 607 C CA . ASP A 1 72 ? -0.840 -4.518 -9.608 1.00 97.06 72 ASP A CA 1
ATOM 608 C C . ASP A 1 72 ? 0.681 -4.497 -9.422 1.00 97.06 72 ASP A C 1
ATOM 610 O O . ASP A 1 72 ? 1.181 -3.905 -8.467 1.00 97.06 72 ASP A O 1
ATOM 614 N N . VAL A 1 73 ? 1.414 -5.103 -10.347 1.00 97.62 73 VAL A N 1
ATOM 615 C CA . VAL A 1 73 ? 2.882 -5.145 -10.363 1.00 97.62 73 VAL A CA 1
ATOM 616 C C . VAL A 1 73 ? 3.457 -4.155 -11.373 1.00 97.62 73 VAL A C 1
ATOM 618 O O . VAL A 1 73 ? 2.784 -3.744 -12.321 1.00 97.62 73 VAL A O 1
ATOM 621 N N . ILE 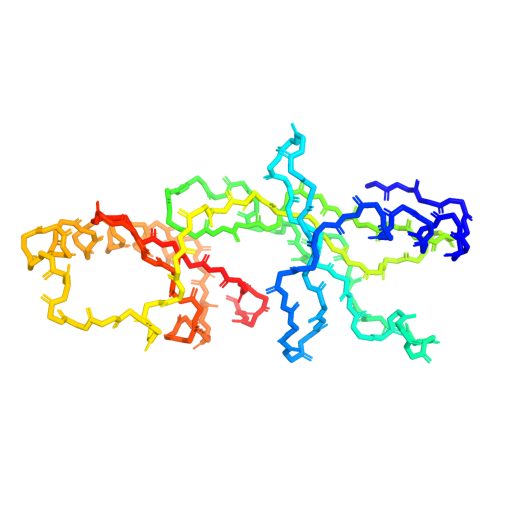A 1 74 ? 4.709 -3.758 -11.182 1.00 98.00 74 ILE A N 1
ATOM 622 C CA . ILE A 1 74 ? 5.423 -2.829 -12.057 1.00 98.00 74 ILE A CA 1
ATOM 623 C C . ILE A 1 74 ? 6.529 -3.596 -12.772 1.00 98.00 74 ILE A C 1
ATOM 625 O O . ILE A 1 74 ? 7.397 -4.171 -12.119 1.00 98.00 74 ILE A O 1
ATOM 629 N N . TYR A 1 75 ? 6.512 -3.555 -14.102 1.00 97.56 75 TYR A N 1
ATOM 630 C CA . TYR A 1 75 ? 7.568 -4.097 -14.945 1.00 97.56 75 TYR A CA 1
ATOM 631 C C . TYR A 1 75 ? 8.345 -2.987 -15.649 1.00 97.56 75 TYR A C 1
ATOM 633 O O . TYR A 1 75 ? 7.741 -2.050 -16.173 1.00 97.56 75 TYR A O 1
ATOM 641 N N . VAL A 1 76 ? 9.664 -3.134 -15.726 1.00 96.81 76 VAL A N 1
ATOM 642 C CA . VAL A 1 76 ? 10.575 -2.328 -16.551 1.00 96.81 76 VAL A CA 1
ATOM 643 C C . VAL A 1 76 ? 11.406 -3.306 -17.371 1.00 96.81 76 VAL A C 1
ATOM 645 O O . VAL A 1 76 ? 12.029 -4.183 -16.791 1.00 96.81 76 VAL A O 1
ATOM 648 N N . GLU A 1 77 ? 11.383 -3.213 -18.704 1.00 93.88 77 GLU A N 1
ATOM 649 C CA . GLU A 1 77 ? 12.123 -4.151 -19.585 1.00 93.88 77 GLU A CA 1
ATOM 650 C C . GLU A 1 77 ? 11.807 -5.635 -19.304 1.00 93.88 77 GLU A C 1
ATOM 652 O O . GLU A 1 77 ? 12.664 -6.508 -19.396 1.00 93.88 77 GLU A O 1
ATOM 657 N N . ASN A 1 78 ? 10.542 -5.927 -18.978 1.00 91.25 78 ASN A N 1
ATOM 658 C CA . ASN A 1 78 ? 10.040 -7.243 -18.548 1.00 91.25 78 ASN A CA 1
ATOM 659 C C . ASN A 1 78 ? 10.569 -7.742 -17.191 1.00 91.25 78 ASN A C 1
ATOM 661 O O . ASN A 1 78 ? 10.233 -8.855 -16.788 1.00 91.25 78 ASN A O 1
ATOM 665 N N . GLU A 1 79 ? 11.320 -6.931 -16.450 1.00 94.88 79 GLU A N 1
ATOM 666 C CA . GLU A 1 79 ? 11.725 -7.238 -15.080 1.00 94.88 79 GLU A CA 1
ATOM 667 C C . GLU A 1 79 ? 10.750 -6.632 -14.076 1.00 94.88 79 GLU A C 1
ATOM 669 O O . GLU A 1 79 ? 10.331 -5.483 -14.212 1.00 94.88 79 GLU A O 1
ATOM 674 N N . LEU A 1 80 ? 10.358 -7.416 -13.071 1.00 97.06 80 LEU A N 1
ATOM 675 C CA . LEU A 1 80 ? 9.487 -6.960 -11.994 1.00 97.06 80 LEU A CA 1
ATOM 676 C C . LEU A 1 80 ? 10.306 -6.110 -11.020 1.00 97.06 80 LEU A C 1
ATOM 678 O O . LEU A 1 80 ? 11.239 -6.605 -10.395 1.00 97.06 80 LEU A O 1
ATOM 682 N N . VAL A 1 81 ? 9.929 -4.841 -10.864 1.00 97.38 81 VAL A N 1
ATOM 683 C CA . VAL A 1 81 ? 10.691 -3.851 -10.073 1.00 97.38 81 VAL A CA 1
ATOM 684 C C . VAL A 1 81 ? 9.922 -3.298 -8.874 1.00 97.38 81 VAL A C 1
ATOM 686 O O . VAL A 1 81 ? 10.439 -2.482 -8.112 1.00 97.38 81 VAL A O 1
ATOM 689 N N . GLY A 1 82 ? 8.660 -3.688 -8.714 1.00 97.25 82 GLY A N 1
ATOM 690 C CA . GLY A 1 82 ? 7.810 -3.166 -7.655 1.00 97.25 82 GLY A CA 1
ATOM 691 C C . GLY A 1 82 ? 6.342 -3.506 -7.845 1.00 97.25 82 GLY A C 1
ATOM 692 O O . GLY A 1 82 ? 5.962 -4.306 -8.703 1.00 97.25 82 GLY A O 1
ATOM 693 N N . TYR A 1 83 ? 5.501 -2.852 -7.055 1.00 97.75 83 TYR A N 1
ATOM 694 C CA . TYR A 1 83 ? 4.054 -3.012 -7.103 1.00 97.75 83 TYR A CA 1
ATOM 695 C C . TYR A 1 83 ? 3.327 -1.716 -6.762 1.00 97.75 83 TYR A C 1
ATOM 697 O O . TYR A 1 83 ? 3.906 -0.727 -6.308 1.00 97.75 83 TYR A O 1
ATOM 705 N N . THR A 1 84 ? 2.022 -1.729 -6.996 1.00 97.62 84 THR A N 1
ATOM 706 C CA . THR A 1 84 ? 1.117 -0.637 -6.667 1.00 97.62 84 THR A CA 1
ATOM 707 C C . THR A 1 84 ? 0.113 -1.059 -5.609 1.00 97.62 84 THR A C 1
ATOM 709 O O . THR A 1 84 ? -0.265 -2.228 -5.540 1.00 97.62 84 THR A O 1
ATOM 712 N N . MET A 1 85 ? -0.329 -0.107 -4.790 1.00 96.88 85 MET A N 1
ATOM 713 C CA . MET A 1 85 ? -1.376 -0.319 -3.790 1.00 96.88 85 MET A CA 1
ATOM 714 C C . MET A 1 85 ? -2.206 0.958 -3.565 1.00 96.88 85 MET A C 1
ATOM 716 O O . MET A 1 85 ? -1.729 2.064 -3.847 1.00 96.88 85 MET A O 1
ATOM 720 N N . PRO A 1 86 ? -3.441 0.856 -3.039 1.00 96.44 86 PRO A N 1
ATOM 721 C CA . PRO A 1 86 ? -4.267 2.022 -2.743 1.00 96.44 86 PRO A CA 1
ATOM 722 C C . PRO A 1 86 ? -3.640 2.933 -1.682 1.00 96.44 86 PRO A C 1
ATOM 724 O O . PRO A 1 86 ? -3.242 2.480 -0.609 1.00 96.44 86 PRO A O 1
ATOM 727 N N . TYR A 1 87 ? -3.630 4.242 -1.925 1.00 96.56 87 TYR A N 1
ATOM 728 C CA . TYR A 1 87 ? -3.183 5.213 -0.930 1.00 96.56 87 TYR A CA 1
ATOM 729 C C . TYR A 1 87 ? -4.205 5.381 0.198 1.00 96.56 87 TYR A C 1
ATOM 731 O O . TYR A 1 87 ? -5.404 5.566 -0.034 1.00 96.56 87 TYR A O 1
ATOM 739 N N . LYS A 1 88 ? -3.713 5.395 1.441 1.00 94.88 88 LYS A N 1
ATOM 740 C CA . LYS A 1 88 ? -4.490 5.767 2.625 1.00 94.88 88 LYS A CA 1
ATOM 741 C C . LYS A 1 88 ? -3.938 7.060 3.204 1.00 94.88 88 LYS A C 1
ATOM 743 O O . LYS A 1 88 ? -2.826 7.111 3.720 1.00 94.88 88 LYS A O 1
ATOM 748 N N . ASN A 1 89 ? -4.746 8.116 3.123 1.00 93.19 89 ASN A N 1
ATOM 749 C CA . ASN A 1 89 ? -4.454 9.397 3.757 1.00 93.19 89 ASN A CA 1
ATOM 750 C C . ASN A 1 89 ? -4.615 9.257 5.277 1.00 93.19 89 ASN A C 1
ATOM 752 O O . ASN A 1 89 ? -5.673 9.574 5.822 1.00 93.19 89 ASN A O 1
ATOM 756 N N . SER A 1 90 ? -3.573 8.756 5.926 1.00 93.88 90 SER A N 1
ATOM 757 C CA . SER A 1 90 ? -3.442 8.490 7.360 1.00 93.88 90 SER A CA 1
ATOM 758 C C . SER A 1 90 ? -1.982 8.685 7.770 1.00 93.88 90 SER A C 1
ATOM 760 O O . SER A 1 90 ? -1.109 8.777 6.909 1.00 93.88 90 SER A O 1
ATOM 762 N N . LYS A 1 91 ? -1.711 8.767 9.074 1.00 92.75 91 LYS A N 1
ATOM 763 C CA . LYS A 1 91 ? -0.343 8.845 9.608 1.00 92.75 91 LYS A CA 1
ATOM 764 C C . LYS A 1 91 ? 0.042 7.515 10.226 1.00 92.75 91 LYS A C 1
ATOM 766 O O . LYS A 1 91 ? -0.849 6.795 10.668 1.00 92.75 91 LYS A O 1
ATOM 771 N N . ASN A 1 92 ? 1.332 7.210 10.284 1.00 92.00 92 ASN A N 1
ATOM 772 C CA . ASN A 1 92 ? 1.771 6.049 11.041 1.00 92.00 92 ASN A CA 1
ATOM 773 C C . ASN A 1 92 ? 1.384 6.238 12.516 1.00 92.00 92 ASN A C 1
ATOM 775 O O . ASN A 1 92 ? 1.623 7.309 13.075 1.00 92.00 92 ASN A O 1
ATOM 779 N N . LEU A 1 93 ? 0.755 5.228 13.116 1.00 92.25 93 LEU A N 1
ATOM 780 C CA . LEU A 1 93 ? 0.222 5.268 14.472 1.00 92.25 93 LEU A CA 1
ATOM 781 C C . LEU A 1 93 ? 1.293 5.666 15.496 1.00 92.25 93 LEU A C 1
ATOM 783 O O . LEU A 1 93 ? 0.991 6.465 16.378 1.00 92.25 93 LEU A O 1
ATOM 787 N N . PHE A 1 94 ? 2.543 5.206 15.343 1.00 88.31 94 PHE A N 1
ATOM 788 C CA . PHE A 1 94 ? 3.622 5.555 16.281 1.00 88.31 94 PHE A CA 1
ATOM 789 C C . PHE A 1 94 ? 4.030 7.037 16.224 1.00 88.31 94 PHE A C 1
ATOM 791 O O . PHE A 1 94 ? 4.648 7.545 17.154 1.00 88.31 94 PHE A O 1
ATOM 798 N N . GLN A 1 95 ? 3.705 7.739 15.134 1.00 90.38 95 GLN A N 1
ATOM 799 C CA . GLN A 1 95 ? 4.045 9.153 14.926 1.00 90.38 95 GLN A CA 1
ATOM 800 C C . GLN A 1 95 ? 2.933 10.105 15.375 1.00 90.38 95 GLN A C 1
ATOM 802 O O . GLN A 1 95 ? 3.054 11.323 15.224 1.00 90.38 95 GLN A O 1
ATOM 807 N N . ILE A 1 96 ? 1.807 9.570 15.844 1.00 91.75 96 ILE A N 1
ATOM 808 C CA . ILE A 1 96 ? 0.660 10.372 16.250 1.00 91.75 96 ILE A CA 1
ATOM 809 C C . ILE A 1 96 ? 0.827 10.739 17.714 1.00 91.75 96 ILE A C 1
ATOM 811 O O . ILE A 1 96 ? 1.084 9.873 18.543 1.00 91.75 96 ILE A O 1
ATOM 815 N N . ASP A 1 97 ? 0.634 12.021 18.023 1.00 92.81 97 ASP A N 1
ATOM 816 C CA . ASP A 1 97 ? 0.536 12.484 19.402 1.00 92.81 97 ASP A CA 1
ATOM 817 C C . ASP A 1 97 ? -0.620 11.746 20.102 1.00 92.81 97 ASP A C 1
ATOM 819 O O . ASP A 1 97 ? -1.782 11.964 19.729 1.00 92.81 97 ASP A O 1
ATOM 823 N N . PRO A 1 98 ? -0.345 10.894 21.107 1.00 91.19 98 PRO A N 1
ATOM 824 C CA . PRO A 1 98 ? -1.377 10.116 21.781 1.00 91.19 98 PRO A CA 1
ATOM 825 C C . PRO A 1 98 ? -2.463 10.988 22.418 1.00 91.19 98 PRO A C 1
ATOM 827 O O . PRO A 1 98 ? -3.620 10.576 22.477 1.00 91.19 98 PRO A O 1
ATOM 830 N N . LEU A 1 99 ? -2.127 12.213 22.840 1.00 94.06 99 LEU A N 1
ATOM 831 C CA . LEU A 1 99 ? -3.074 13.140 23.469 1.00 94.06 99 LEU A CA 1
ATOM 832 C C . LEU A 1 99 ? -4.044 13.772 22.463 1.00 94.06 99 LEU A C 1
ATOM 834 O O . LEU A 1 99 ? -5.092 14.288 22.847 1.00 94.06 99 LEU A O 1
ATOM 838 N N . SER A 1 100 ? -3.728 13.694 21.168 1.00 91.00 100 SER A N 1
ATOM 839 C CA . SER A 1 100 ? -4.603 14.152 20.084 1.00 91.00 100 SER A CA 1
ATOM 840 C C . SER A 1 100 ? -5.649 13.109 19.662 1.00 91.00 100 SER A C 1
ATOM 842 O O . SER A 1 100 ? -6.520 13.395 18.835 1.00 91.00 100 SER A O 1
ATOM 844 N N . VAL A 1 101 ? -5.579 11.888 20.205 1.00 93.31 101 VAL A N 1
ATOM 845 C CA . VAL A 1 101 ? -6.413 10.760 19.782 1.00 93.31 101 VAL A CA 1
ATOM 846 C C . VAL A 1 101 ? -7.643 10.615 20.676 1.00 93.31 101 VAL A C 1
ATOM 848 O O . VAL A 1 101 ? -7.552 10.429 21.884 1.00 93.31 101 VAL A O 1
ATOM 851 N N . SER A 1 102 ? -8.830 10.607 20.063 1.00 94.81 102 SER A N 1
ATOM 852 C CA . SER A 1 102 ? -10.057 10.200 20.754 1.00 94.81 102 SER A CA 1
ATOM 853 C C . SER A 1 102 ? -10.030 8.701 21.059 1.00 94.81 102 SER A C 1
ATOM 855 O O . SER A 1 102 ? -10.007 7.883 20.135 1.00 94.81 102 SER A O 1
ATOM 857 N N . LEU A 1 103 ? -10.106 8.345 22.344 1.00 94.50 103 LEU A N 1
ATOM 858 C CA . LEU A 1 103 ? -10.142 6.950 22.794 1.00 94.50 103 LEU A CA 1
ATOM 859 C C . LEU A 1 103 ? -11.341 6.183 22.216 1.00 94.50 103 LEU A C 1
ATOM 861 O O . LEU A 1 103 ? -11.158 5.083 21.709 1.00 94.50 103 LEU A O 1
ATOM 865 N N . ASN A 1 104 ? -12.530 6.793 22.166 1.00 96.31 104 ASN A N 1
ATOM 866 C CA . ASN A 1 104 ? -13.720 6.172 21.566 1.00 96.31 104 ASN A CA 1
ATOM 867 C C . ASN A 1 104 ? -13.529 5.878 20.068 1.00 96.31 104 ASN A C 1
ATOM 869 O O . ASN A 1 104 ? -13.983 4.857 19.551 1.00 96.31 104 ASN A O 1
ATOM 873 N N . ALA A 1 105 ? -12.861 6.781 19.339 1.00 95.50 105 ALA A N 1
ATOM 874 C CA . ALA A 1 105 ? -12.558 6.553 17.930 1.00 95.50 105 ALA A CA 1
ATOM 875 C C . ALA A 1 105 ? -11.545 5.412 17.772 1.00 95.50 105 ALA A C 1
ATOM 877 O O . ALA A 1 105 ? -11.732 4.543 16.919 1.00 95.50 105 ALA A O 1
ATOM 878 N N . LEU A 1 106 ? -10.505 5.392 18.609 1.00 94.62 106 LEU A N 1
ATOM 879 C CA . LEU A 1 106 ? -9.497 4.340 18.605 1.00 94.62 106 LEU A CA 1
ATOM 880 C C . LEU A 1 106 ? -10.108 2.968 18.922 1.00 94.62 106 LEU A C 1
ATOM 882 O O . LEU A 1 106 ? -9.880 2.030 18.166 1.00 94.62 106 LEU A O 1
ATOM 886 N N . GLU A 1 107 ? -10.944 2.864 19.957 1.00 95.88 107 GLU A N 1
ATOM 887 C CA . GLU A 1 107 ? -11.661 1.639 20.335 1.00 95.88 107 GLU A CA 1
ATOM 888 C C . GLU A 1 107 ? -12.507 1.092 19.176 1.00 95.88 107 GLU A C 1
ATOM 890 O O . GLU A 1 107 ? -12.458 -0.100 18.855 1.00 95.88 107 GLU A O 1
ATOM 895 N N . LYS A 1 108 ? -13.233 1.972 18.475 1.00 94.69 108 LYS A N 1
ATOM 896 C CA . LYS A 1 108 ? -13.984 1.597 17.271 1.00 94.69 108 LYS A CA 1
ATOM 897 C C . LYS A 1 108 ? -13.063 1.074 16.166 1.00 94.69 108 LYS A C 1
ATOM 899 O O . LYS A 1 108 ? -13.403 0.093 15.505 1.00 94.69 108 LYS A O 1
ATOM 904 N N . GLY A 1 109 ? -11.914 1.717 15.959 1.00 94.88 109 GLY A N 1
ATOM 905 C CA . GLY A 1 109 ? -10.898 1.272 15.005 1.00 94.88 109 GLY A CA 1
ATOM 906 C C . GLY A 1 109 ? -10.374 -0.121 15.340 1.00 94.88 109 GLY A C 1
ATOM 907 O O . GLY A 1 109 ? -10.380 -0.993 14.473 1.00 94.88 109 GLY A O 1
ATOM 908 N N . ILE A 1 110 ? -10.015 -0.341 16.607 1.00 95.06 110 ILE A N 1
ATOM 909 C CA . ILE A 1 110 ? -9.537 -1.620 17.144 1.00 95.06 110 ILE A CA 1
ATOM 910 C C . ILE A 1 110 ? -10.593 -2.717 16.936 1.00 95.06 110 ILE A C 1
ATOM 912 O O . ILE A 1 110 ? -10.308 -3.775 16.383 1.00 95.06 110 ILE A O 1
ATOM 916 N N . THR A 1 111 ? -11.848 -2.442 17.284 1.00 95.38 111 THR A N 1
ATOM 917 C CA . THR A 1 111 ? -12.949 -3.403 17.110 1.00 95.38 111 THR A CA 1
ATOM 918 C C . THR A 1 111 ? -13.135 -3.821 15.647 1.00 95.38 111 THR A C 1
ATOM 920 O O . THR A 1 111 ? -13.465 -4.971 15.362 1.00 95.38 111 THR A O 1
ATOM 923 N N . ASN A 1 112 ? -12.928 -2.900 14.701 1.00 93.94 112 ASN A N 1
ATOM 924 C CA . ASN A 1 112 ? -13.053 -3.203 13.276 1.00 93.94 112 ASN A CA 1
ATOM 925 C C . ASN A 1 112 ? -11.867 -4.013 12.747 1.00 93.94 112 ASN A C 1
ATOM 927 O O . ASN A 1 112 ? -12.095 -4.996 12.046 1.00 93.94 112 ASN A O 1
ATOM 931 N N . ILE A 1 113 ? -10.629 -3.656 13.111 1.00 95.25 113 ILE A N 1
ATOM 932 C CA . ILE A 1 113 ? -9.454 -4.417 12.664 1.00 95.25 113 ILE A CA 1
ATOM 933 C C . ILE A 1 113 ? -9.486 -5.854 13.187 1.00 95.25 113 ILE A C 1
ATOM 935 O O . ILE A 1 113 ? -9.121 -6.752 12.445 1.00 95.25 113 ILE A O 1
ATOM 939 N N . PHE A 1 114 ? -10.002 -6.116 14.394 1.00 95.44 114 PHE A N 1
ATOM 940 C CA . PHE A 1 114 ? -10.134 -7.490 14.901 1.00 95.44 114 PHE A CA 1
ATOM 941 C C . PHE A 1 114 ? -11.037 -8.376 14.030 1.00 95.44 114 PHE A C 1
ATOM 943 O O . PHE A 1 114 ? -10.767 -9.567 13.878 1.00 95.44 114 PHE A O 1
ATOM 950 N N . LYS A 1 115 ? -12.082 -7.805 13.417 1.00 96.06 115 LYS A N 1
ATOM 951 C CA . LYS A 1 115 ? -12.932 -8.538 12.463 1.00 96.06 115 LYS A CA 1
ATOM 952 C C . LYS A 1 115 ? -12.157 -8.883 11.194 1.00 96.06 115 LYS A C 1
ATOM 954 O O . LYS A 1 115 ? -12.253 -10.008 10.715 1.00 96.06 115 LYS A O 1
ATOM 959 N N . ASP A 1 116 ? -11.369 -7.939 10.689 1.00 96.19 116 ASP A N 1
ATOM 960 C CA . ASP A 1 116 ? -10.558 -8.139 9.487 1.00 96.19 116 ASP A CA 1
ATOM 961 C C . ASP A 1 116 ? -9.366 -9.079 9.740 1.00 96.19 116 ASP A C 1
ATOM 963 O O . ASP A 1 116 ? -9.056 -9.897 8.879 1.00 96.19 116 ASP A O 1
ATOM 967 N N . ILE A 1 117 ? -8.755 -9.040 10.932 1.00 95.31 117 ILE A N 1
ATOM 968 C CA . ILE A 1 117 ? -7.738 -10.011 11.369 1.00 95.31 117 ILE A CA 1
ATOM 969 C C . ILE A 1 117 ? -8.316 -11.416 11.291 1.00 95.31 117 ILE A C 1
ATOM 971 O O . ILE A 1 117 ? -7.689 -12.288 10.703 1.00 95.31 117 ILE A O 1
ATOM 975 N N . LYS A 1 118 ? -9.534 -11.626 11.807 1.00 96.12 118 LYS A N 1
ATOM 976 C CA . LYS A 1 118 ? -10.184 -12.934 11.724 1.00 96.12 118 LYS A CA 1
ATOM 977 C C . LYS A 1 118 ? -10.366 -13.397 10.275 1.00 96.12 118 LYS A C 1
ATOM 979 O O . LYS A 1 118 ? -10.068 -14.546 9.974 1.00 96.12 118 LYS A O 1
ATOM 984 N N . ILE A 1 119 ? -10.817 -12.516 9.379 1.00 96.44 119 ILE A N 1
ATOM 985 C CA . ILE A 1 119 ? -10.960 -12.842 7.949 1.00 96.44 119 ILE A CA 1
ATOM 986 C C . ILE A 1 119 ? -9.618 -13.298 7.366 1.00 96.44 119 ILE A C 1
ATOM 988 O O . ILE A 1 119 ? -9.566 -14.285 6.641 1.00 96.44 119 ILE A O 1
ATOM 992 N N . ILE A 1 120 ? -8.536 -12.595 7.690 1.00 94.62 120 ILE A N 1
ATOM 993 C CA . ILE A 1 120 ? -7.188 -12.875 7.182 1.00 94.62 120 ILE A CA 1
ATOM 994 C C . ILE A 1 120 ? -6.653 -14.198 7.726 1.00 94.62 120 ILE A C 1
ATOM 996 O O . ILE A 1 120 ? -6.212 -15.039 6.946 1.00 94.62 120 ILE A O 1
ATOM 1000 N N . THR A 1 121 ? -6.778 -14.436 9.031 1.00 94.75 121 THR A N 1
ATOM 1001 C CA . THR A 1 121 ? -6.334 -15.693 9.643 1.00 94.75 121 THR A CA 1
ATOM 1002 C C . THR A 1 121 ? -7.166 -16.885 9.173 1.00 94.75 121 THR A C 1
ATOM 1004 O O . THR A 1 121 ? -6.615 -17.955 8.951 1.00 94.75 121 THR A O 1
ATOM 1007 N N . ASP A 1 122 ? -8.474 -16.708 8.945 1.00 96.56 122 ASP A N 1
ATOM 1008 C CA . ASP A 1 122 ? -9.344 -17.755 8.386 1.00 96.56 122 ASP A CA 1
ATOM 1009 C C . ASP A 1 122 ? -8.965 -18.093 6.921 1.00 96.56 122 ASP A C 1
ATOM 1011 O O . ASP A 1 122 ? -9.303 -19.167 6.427 1.00 96.56 122 ASP A O 1
ATOM 1015 N N . ASN A 1 123 ? -8.238 -17.201 6.233 1.00 95.06 123 ASN A N 1
ATOM 1016 C CA . ASN A 1 123 ? -7.633 -17.437 4.915 1.00 95.06 123 ASN A CA 1
ATOM 1017 C C . ASN A 1 123 ? -6.170 -17.925 4.999 1.00 95.06 123 ASN A C 1
ATOM 1019 O O . ASN A 1 123 ? -5.484 -17.944 3.980 1.00 95.06 123 ASN A O 1
ATOM 1023 N N . ASN A 1 124 ? -5.704 -18.345 6.182 1.00 94.00 124 ASN A N 1
ATOM 1024 C CA . ASN A 1 124 ? -4.344 -18.832 6.450 1.00 94.00 124 ASN A CA 1
ATOM 1025 C C . ASN A 1 124 ? -3.237 -17.826 6.109 1.00 94.00 124 ASN A C 1
ATOM 1027 O O . ASN A 1 124 ? -2.185 -18.219 5.619 1.00 94.00 124 ASN A O 1
ATOM 1031 N N . VAL A 1 125 ? -3.475 -16.538 6.352 1.00 93.69 125 VAL A N 1
ATOM 1032 C CA . VAL A 1 125 ? -2.468 -15.494 6.142 1.00 93.69 125 VAL A CA 1
ATOM 1033 C C . VAL A 1 125 ? -1.883 -15.065 7.480 1.00 93.69 125 VAL A C 1
ATOM 1035 O O . VAL A 1 125 ? -2.623 -14.648 8.377 1.00 93.69 125 VAL A O 1
ATOM 1038 N N . THR A 1 126 ? -0.557 -15.115 7.592 1.00 91.56 126 THR A N 1
ATOM 1039 C CA . THR A 1 126 ? 0.185 -14.668 8.777 1.00 91.56 126 THR A CA 1
ATOM 1040 C C . THR A 1 126 ? 1.066 -13.480 8.420 1.00 91.56 126 THR A C 1
ATOM 1042 O O . THR A 1 126 ? 1.865 -13.576 7.505 1.00 91.56 126 THR A O 1
ATOM 1045 N N . LEU A 1 127 ? 0.950 -12.364 9.145 1.00 90.25 127 LEU A N 1
ATOM 1046 C CA . LEU A 1 127 ? 1.764 -11.157 8.941 1.00 90.25 127 LEU A CA 1
ATOM 1047 C C . LEU A 1 127 ? 2.659 -10.929 10.163 1.00 90.25 127 LEU A C 1
ATOM 1049 O O . LEU A 1 127 ? 2.146 -10.897 11.284 1.00 90.25 127 LEU A O 1
ATOM 1053 N N . TYR A 1 128 ? 3.959 -10.719 9.962 1.00 86.00 128 TYR A N 1
ATOM 1054 C CA . TYR A 1 128 ? 4.916 -10.611 11.076 1.00 86.00 128 TYR A CA 1
ATOM 1055 C C . TYR A 1 128 ? 5.149 -9.170 11.544 1.00 86.00 128 TYR A C 1
ATOM 1057 O O . TYR A 1 128 ? 5.225 -8.910 12.744 1.00 86.00 128 TYR A O 1
ATOM 1065 N N . ASP A 1 129 ? 5.130 -8.215 10.615 1.00 85.06 129 ASP A N 1
ATOM 1066 C CA . ASP A 1 129 ? 5.614 -6.848 10.847 1.00 85.06 129 ASP A CA 1
ATOM 1067 C C . ASP A 1 129 ? 4.501 -5.801 11.022 1.00 85.06 129 ASP A C 1
ATOM 1069 O O . ASP A 1 129 ? 4.648 -4.606 10.748 1.00 85.06 129 ASP A O 1
ATOM 1073 N N . VAL A 1 130 ? 3.341 -6.236 11.519 1.00 87.56 130 VAL A N 1
ATOM 1074 C CA . VAL A 1 130 ? 2.139 -5.389 11.603 1.00 87.56 130 VAL A CA 1
ATOM 1075 C C . VAL A 1 130 ? 2.358 -4.160 12.486 1.00 87.56 130 VAL A C 1
ATOM 1077 O O . VAL A 1 130 ? 1.930 -3.070 12.120 1.00 87.56 130 VAL A O 1
ATOM 1080 N N . MET A 1 131 ? 3.029 -4.311 13.633 1.00 84.81 131 MET A N 1
ATOM 1081 C CA . MET A 1 131 ? 3.125 -3.279 14.678 1.00 84.81 131 MET A CA 1
ATOM 1082 C C . MET A 1 131 ? 3.719 -1.950 14.186 1.00 84.81 131 MET A C 1
ATOM 1084 O O . MET A 1 131 ? 3.280 -0.887 14.626 1.00 84.81 131 MET A O 1
ATOM 1088 N N . TYR A 1 132 ? 4.676 -1.995 13.258 1.00 85.75 132 TYR A N 1
ATOM 1089 C CA . TYR A 1 132 ? 5.334 -0.801 12.718 1.00 85.75 132 TYR A CA 1
ATOM 1090 C C . TYR A 1 132 ? 4.616 -0.216 11.499 1.00 85.75 132 TYR A C 1
ATOM 1092 O O . TYR A 1 132 ? 4.868 0.929 11.118 1.00 85.75 132 TYR A O 1
ATOM 1100 N N . ASN A 1 133 ? 3.677 -0.968 10.924 1.00 91.31 133 ASN A N 1
ATOM 1101 C CA . ASN A 1 133 ? 3.014 -0.655 9.664 1.00 91.31 133 ASN A CA 1
ATOM 1102 C C . ASN A 1 133 ? 1.527 -0.306 9.828 1.00 91.31 133 ASN A C 1
ATOM 1104 O O . ASN A 1 133 ? 0.754 -0.330 8.866 1.00 91.31 133 ASN A O 1
ATOM 1108 N N . ILE A 1 134 ? 1.116 0.065 11.045 1.00 94.88 134 ILE A N 1
ATOM 1109 C CA . ILE A 1 134 ? -0.241 0.536 11.321 1.00 94.88 134 ILE A CA 1
ATOM 1110 C C . ILE A 1 134 ? -0.341 2.033 11.041 1.00 94.88 134 ILE A C 1
ATOM 1112 O O . ILE A 1 134 ? 0.309 2.864 11.670 1.00 94.88 134 ILE A O 1
ATOM 1116 N N . MET A 1 135 ? -1.239 2.394 10.138 1.00 95.12 135 MET A N 1
ATOM 1117 C CA . MET A 1 135 ? -1.631 3.761 9.843 1.00 95.12 135 MET A CA 1
ATOM 1118 C C . MET A 1 135 ? -2.963 4.076 10.526 1.00 95.12 135 MET A C 1
ATOM 1120 O O . MET A 1 135 ? -3.885 3.265 10.493 1.00 95.12 135 MET A O 1
ATOM 1124 N N . TYR A 1 136 ? -3.113 5.267 11.100 1.00 95.25 136 TYR A N 1
ATOM 1125 C CA . TYR A 1 136 ? -4.326 5.685 11.800 1.00 95.25 136 TYR A CA 1
ATOM 1126 C C . TYR A 1 136 ? -4.845 7.045 11.332 1.00 95.25 136 TYR A C 1
ATOM 1128 O O . TYR A 1 136 ? -4.086 7.979 11.045 1.00 95.25 136 TYR A O 1
ATOM 1136 N N . LYS A 1 137 ? -6.177 7.157 11.264 1.00 94.25 137 LYS A N 1
ATOM 1137 C CA . LYS A 1 137 ? -6.899 8.428 11.143 1.00 94.25 137 LYS A CA 1
ATOM 1138 C C . LYS A 1 137 ? -8.339 8.289 11.624 1.00 94.25 137 LYS A C 1
ATOM 1140 O O . LYS A 1 137 ? -9.119 7.557 11.020 1.00 94.25 137 LYS A O 1
ATOM 1145 N N . ASN A 1 138 ? -8.710 9.055 12.649 1.00 90.88 138 ASN A N 1
ATOM 1146 C CA . ASN A 1 138 ? -10.095 9.242 13.106 1.00 90.88 138 ASN A CA 1
ATOM 1147 C C . ASN A 1 138 ? -10.883 7.925 13.258 1.00 90.88 138 ASN A C 1
ATOM 1149 O O . ASN A 1 138 ? -11.962 7.763 12.689 1.00 90.88 138 ASN A O 1
ATOM 1153 N N . GLY A 1 139 ? -10.321 6.963 13.992 1.00 93.12 139 GLY A N 1
ATOM 1154 C CA . GLY A 1 139 ? -10.953 5.665 14.241 1.00 93.12 139 GLY A CA 1
ATOM 1155 C C . GLY A 1 139 ? -10.907 4.676 13.079 1.00 93.12 139 GLY A C 1
ATOM 1156 O O . GLY A 1 139 ? -11.611 3.669 13.102 1.00 93.12 139 GLY A O 1
ATOM 1157 N N . ARG A 1 140 ? -10.091 4.946 12.055 1.00 95.19 140 ARG A N 1
ATOM 1158 C CA . ARG A 1 140 ? -9.742 3.980 11.012 1.00 95.19 140 ARG A CA 1
ATOM 1159 C C . ARG A 1 140 ? -8.279 3.602 11.147 1.00 95.19 140 ARG A C 1
ATOM 1161 O O . ARG A 1 140 ? -7.426 4.487 11.208 1.00 95.19 140 ARG A O 1
ATOM 1168 N N . LEU A 1 141 ? -8.034 2.301 11.182 1.00 96.19 141 LEU A N 1
ATOM 1169 C CA . LEU A 1 141 ? -6.709 1.709 11.107 1.00 96.19 141 LEU A CA 1
ATOM 1170 C C . LEU A 1 141 ? -6.516 1.169 9.694 1.00 96.19 141 LEU A C 1
ATOM 1172 O O . LEU A 1 141 ? -7.485 0.742 9.066 1.00 96.19 141 LEU A O 1
ATOM 1176 N N . TYR A 1 142 ? -5.284 1.201 9.209 1.00 96.62 142 TYR A N 1
ATOM 1177 C CA . TYR A 1 142 ? -4.878 0.494 8.008 1.00 96.62 142 TYR A CA 1
ATOM 1178 C C . TYR A 1 142 ? -3.536 -0.178 8.256 1.00 96.62 142 TYR A C 1
ATOM 1180 O O . TYR A 1 142 ? -2.664 0.444 8.850 1.00 96.62 142 TYR A O 1
ATOM 1188 N N . VAL A 1 143 ? -3.356 -1.408 7.795 1.00 95.44 143 VAL A N 1
ATOM 1189 C CA . VAL A 1 143 ? -2.060 -2.092 7.835 1.00 95.44 143 VAL A CA 1
ATOM 1190 C C . VAL A 1 143 ? -1.476 -2.050 6.433 1.00 95.44 143 VAL A C 1
ATOM 1192 O O . VAL A 1 143 ? -2.105 -2.523 5.484 1.00 95.44 143 VAL A O 1
ATOM 1195 N N . VAL A 1 144 ? -0.317 -1.414 6.300 1.00 92.94 144 VAL A N 1
ATOM 1196 C CA . VAL A 1 144 ? 0.453 -1.358 5.051 1.00 92.94 144 VAL A CA 1
ATOM 1197 C C . VAL A 1 144 ? 1.639 -2.318 5.132 1.00 92.94 144 VAL A C 1
ATOM 1199 O O . VAL A 1 144 ? 1.788 -3.023 6.120 1.00 92.94 144 VAL A O 1
ATOM 1202 N N . ASP A 1 145 ? 2.456 -2.348 4.083 1.00 85.25 145 ASP A N 1
ATOM 1203 C CA . ASP A 1 145 ? 3.687 -3.140 4.014 1.00 85.25 145 ASP A CA 1
ATOM 1204 C C . ASP A 1 145 ? 3.522 -4.611 4.429 1.00 85.25 145 ASP A C 1
ATOM 1206 O O . ASP A 1 145 ? 4.100 -5.110 5.389 1.00 85.25 145 ASP A O 1
ATOM 1210 N N . THR A 1 146 ? 2.664 -5.307 3.694 1.00 84.50 146 THR A N 1
ATOM 1211 C CA . THR A 1 146 ? 2.221 -6.660 4.021 1.00 84.50 146 THR A CA 1
ATOM 1212 C C . THR A 1 146 ? 3.064 -7.743 3.348 1.00 84.50 146 THR A C 1
ATOM 1214 O O . THR A 1 146 ? 2.556 -8.817 3.077 1.00 84.50 146 THR A O 1
ATOM 1217 N N . LEU A 1 147 ? 4.331 -7.490 3.007 1.00 84.25 147 LEU A N 1
ATOM 1218 C CA . LEU A 1 147 ? 5.142 -8.488 2.290 1.00 84.25 147 LEU A CA 1
ATOM 1219 C C . LEU A 1 147 ? 5.823 -9.521 3.197 1.00 84.25 147 LEU A C 1
ATOM 1221 O O . LEU A 1 147 ? 6.112 -10.620 2.726 1.00 84.25 147 LEU A O 1
ATOM 1225 N N . GLU A 1 148 ? 6.052 -9.204 4.471 1.00 78.50 148 GLU A N 1
ATOM 1226 C CA . GLU A 1 148 ? 6.624 -10.147 5.440 1.00 78.50 148 GLU A CA 1
ATOM 1227 C C . GLU A 1 148 ? 5.538 -11.047 6.026 1.00 78.50 148 GLU A C 1
ATOM 1229 O O . GLU A 1 148 ? 4.858 -10.692 6.998 1.00 78.50 148 GLU A O 1
ATOM 1234 N N . GLN A 1 149 ? 5.338 -12.195 5.375 1.00 75.44 149 GLN A N 1
ATOM 1235 C CA . GLN A 1 149 ? 4.172 -13.036 5.612 1.00 75.44 149 GLN A CA 1
ATOM 1236 C C . GLN A 1 149 ? 4.360 -14.496 5.166 1.00 75.44 149 GLN A C 1
ATOM 1238 O O . GLN A 1 149 ? 5.054 -14.751 4.176 1.00 75.44 149 GLN A O 1
ATOM 1243 N N . GLU A 1 150 ? 3.670 -15.415 5.848 1.00 55.66 150 GLU A N 1
ATOM 1244 C CA . GLU A 1 150 ? 3.495 -16.837 5.483 1.00 55.66 150 GLU A CA 1
ATOM 1245 C C . GLU A 1 150 ? 2.042 -17.122 5.089 1.00 55.66 150 GLU A C 1
ATOM 1247 O O . GLU A 1 150 ? 1.118 -16.624 5.783 1.00 55.66 150 GLU A O 1
#

Sequence (150 aa):
MNFVNKEHFNIFLRGLTYLGQGFQGICYLNKNNNIVYKVFHEYMDNEKAGYDKDFLLRFSNIKNNTFIWPTDVIYVENELVGYTMPYKNSKNLFQIDPLSVSLNALEKGITNIFKDIKIITDNNVTLYDVMYNIMYKNGRLYVVDTLEQE

pLDDT: mean 93.76, std 4.89, range [55.66, 98.19]

Foldseek 3Di:
DEDAAPVRVVVVQVPWQWDDADDFATWTADPVQQKIWGFGVCVVVVHASPDDFCLQCVCVPQDAQAEWGFDAFYYHNNGTGTTMTGHDPFAFPVPDDPVPDDPVLQVLQVVRVVVSVVSCVVVVKDADPQNRQWTDDRSHIHGYDRNRID

Secondary structure (DSSP, 8-state):
-EESSHHHHHHHHHTSEEEEE-SSEEEEEETTTTEEEEEEHHHHHT------HHHHHTTTT---SSB----EEEEETTEEEEEEEE----EEGGGS-GGGS-HHHHHHHHHHHHHHHHHHHHTT--BS-GGGSEEEETTEEEE--TTSB-